Protein AF-A0A968JRZ8-F1 (afdb_monomer)

Structure (mmCIF, N/CA/C/O backbone):
data_AF-A0A968JRZ8-F1
#
_entry.id   AF-A0A968JRZ8-F1
#
loop_
_atom_site.group_PDB
_atom_site.id
_atom_site.type_symbol
_atom_site.label_atom_id
_atom_site.label_alt_id
_atom_site.label_comp_id
_atom_site.label_asym_id
_atom_site.label_entity_id
_atom_site.label_seq_id
_atom_site.pdbx_PDB_in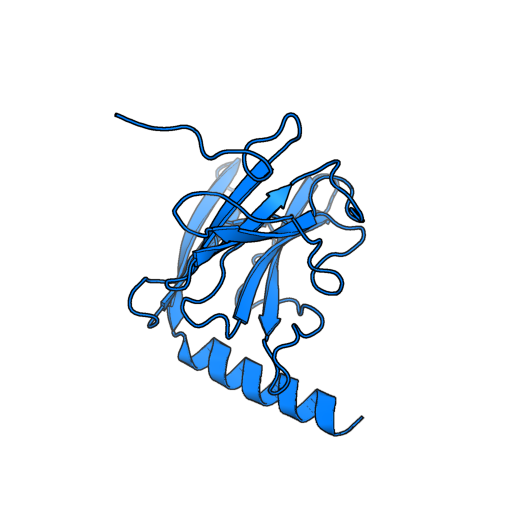s_code
_atom_site.Cartn_x
_atom_site.Cartn_y
_atom_site.Cartn_z
_atom_site.occupancy
_atom_site.B_iso_or_equiv
_atom_site.auth_seq_id
_atom_site.auth_comp_id
_atom_site.auth_asym_id
_atom_site.auth_atom_id
_atom_site.pdbx_PDB_model_num
ATOM 1 N N . MET A 1 1 ? -21.428 20.082 -1.446 1.00 74.69 1 MET A N 1
ATOM 2 C CA . MET A 1 1 ? -20.184 20.785 -1.058 1.00 74.69 1 MET A CA 1
ATOM 3 C C . MET A 1 1 ? -19.179 19.754 -0.571 1.00 74.69 1 MET A C 1
ATOM 5 O O . MET A 1 1 ? -19.607 18.676 -0.181 1.00 74.69 1 MET A O 1
ATOM 9 N N . ALA A 1 2 ? -17.880 20.048 -0.649 1.00 86.75 2 ALA A N 1
ATOM 10 C CA . ALA A 1 2 ? -16.838 19.200 -0.070 1.00 86.75 2 ALA A CA 1
ATOM 11 C C . ALA A 1 2 ? -16.563 19.632 1.378 1.00 86.75 2 ALA A C 1
ATOM 13 O O . ALA A 1 2 ? -16.506 20.830 1.651 1.00 86.75 2 ALA A O 1
ATOM 14 N N . GLU A 1 3 ? -16.379 18.670 2.279 1.00 88.19 3 GLU A N 1
ATOM 15 C CA . GLU A 1 3 ? -16.078 18.909 3.694 1.00 88.19 3 GLU A CA 1
ATOM 16 C C . GLU A 1 3 ? -14.689 18.364 4.042 1.00 88.19 3 GLU A C 1
ATOM 18 O O . GLU A 1 3 ? -14.276 17.310 3.551 1.00 88.19 3 GLU A O 1
ATOM 23 N N . LYS A 1 4 ? -13.954 19.094 4.889 1.00 89.31 4 LYS A N 1
ATOM 24 C CA . LYS A 1 4 ? -12.657 18.651 5.410 1.00 89.31 4 LYS A CA 1
ATOM 25 C C . LYS A 1 4 ? -12.891 17.523 6.420 1.00 89.31 4 LYS A C 1
ATOM 27 O O . LYS A 1 4 ? -13.667 17.693 7.356 1.00 89.31 4 LYS A O 1
ATOM 32 N N . ILE A 1 5 ? -12.182 16.403 6.275 1.00 88.62 5 ILE A N 1
ATOM 33 C CA . ILE A 1 5 ? -12.180 15.349 7.299 1.00 88.62 5 ILE A CA 1
ATOM 34 C C . ILE A 1 5 ? -11.487 15.899 8.551 1.00 88.62 5 ILE A C 1
ATOM 36 O O . ILE A 1 5 ? -10.441 16.537 8.460 1.00 88.62 5 ILE A O 1
ATOM 40 N N . ALA A 1 6 ? -12.071 15.680 9.726 1.00 92.00 6 ALA A N 1
ATOM 41 C CA . ALA A 1 6 ? -11.509 16.187 10.972 1.00 92.00 6 ALA A CA 1
ATOM 42 C C . ALA A 1 6 ? -10.132 15.572 11.305 1.00 92.00 6 ALA A C 1
ATOM 44 O O . ALA A 1 6 ? -9.698 14.561 10.740 1.00 92.00 6 ALA A O 1
ATOM 45 N N . GLU A 1 7 ? -9.438 16.184 12.262 1.00 90.81 7 GLU A N 1
ATOM 46 C CA . GLU A 1 7 ? -8.303 15.541 12.921 1.00 90.81 7 GLU A CA 1
ATOM 47 C C . GLU A 1 7 ? -8.735 14.232 13.600 1.00 90.81 7 GLU A C 1
ATOM 49 O O . GLU A 1 7 ? -9.859 14.171 14.097 1.00 90.81 7 GLU A O 1
ATOM 54 N N . PRO A 1 8 ? -7.859 13.210 13.661 1.00 89.88 8 PRO A N 1
ATOM 55 C CA . PRO A 1 8 ? -6.439 13.272 13.302 1.00 89.88 8 PRO A CA 1
ATOM 56 C C . PRO A 1 8 ? -6.112 12.958 11.835 1.00 89.88 8 PRO A C 1
ATOM 58 O O . PRO A 1 8 ? -4.930 12.841 11.539 1.00 89.88 8 PRO A O 1
ATOM 61 N N . ILE A 1 9 ? -7.071 12.799 10.912 1.00 88.31 9 ILE A N 1
ATOM 62 C CA . ILE A 1 9 ? -6.740 12.481 9.505 1.00 88.31 9 ILE A CA 1
ATOM 63 C C . ILE A 1 9 ? -6.153 13.705 8.794 1.00 88.31 9 ILE A C 1
ATOM 65 O O . ILE A 1 9 ? -5.044 13.618 8.282 1.00 88.31 9 ILE A O 1
ATOM 69 N N . SER A 1 10 ? -6.842 14.851 8.792 1.00 89.88 10 SER A N 1
ATOM 70 C CA . SER A 1 10 ? -6.325 16.085 8.175 1.00 89.88 10 SER A CA 1
ATOM 71 C C . SER A 1 10 ? -5.663 16.994 9.212 1.00 89.88 10 SER A C 1
ATOM 73 O O . SER A 1 10 ? -6.269 17.972 9.667 1.00 89.88 10 SER A O 1
ATOM 75 N N . SER A 1 11 ? -4.434 16.641 9.588 1.00 87.50 11 SER A N 1
ATOM 76 C CA . SER A 1 11 ? -3.655 17.342 10.613 1.00 87.50 11 SER A CA 1
ATOM 77 C C . SER A 1 11 ? -2.782 18.459 10.015 1.00 87.50 11 SER A C 1
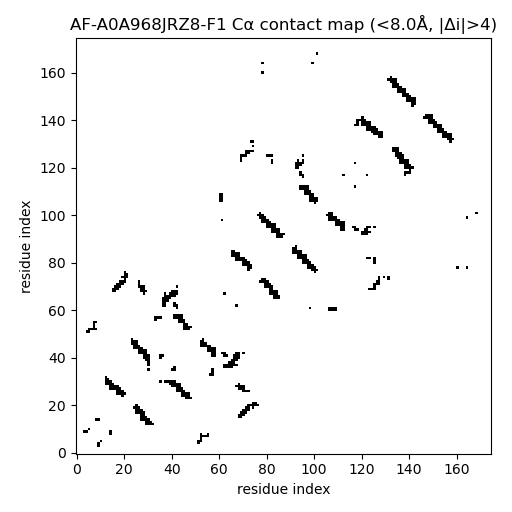ATOM 79 O O . SER A 1 11 ? -2.966 18.857 8.866 1.00 87.50 11 SER A O 1
ATOM 81 N N . ASN A 1 12 ? -1.845 19.002 10.798 1.00 87.12 12 ASN A N 1
ATOM 82 C CA . ASN A 1 12 ? -0.803 19.917 10.314 1.00 87.12 12 ASN A CA 1
ATOM 83 C C . ASN A 1 12 ? 0.453 19.189 9.791 1.00 87.12 12 ASN A C 1
ATOM 85 O O . ASN A 1 12 ? 1.481 19.825 9.548 1.00 87.12 12 ASN A O 1
ATOM 89 N N . LYS A 1 13 ? 0.397 17.861 9.686 1.00 88.50 13 LYS A N 1
ATOM 90 C CA . LYS A 1 13 ? 1.475 17.006 9.195 1.00 88.50 13 LYS A CA 1
ATOM 91 C C . LYS A 1 13 ? 1.298 16.702 7.710 1.00 88.50 13 LYS A C 1
ATOM 93 O O . LYS A 1 13 ? 0.347 17.137 7.074 1.00 88.50 13 LYS A O 1
ATOM 98 N N . TYR A 1 14 ? 2.260 15.976 7.148 1.00 86.56 14 TYR A N 1
ATOM 99 C CA . TYR A 1 14 ? 2.126 15.443 5.800 1.00 86.56 14 TYR A CA 1
ATOM 100 C C . TYR A 1 14 ? 1.271 14.177 5.842 1.00 86.56 14 TYR A C 1
ATOM 102 O O . TYR A 1 14 ? 1.599 13.234 6.565 1.00 86.56 14 TYR A O 1
ATOM 110 N N . 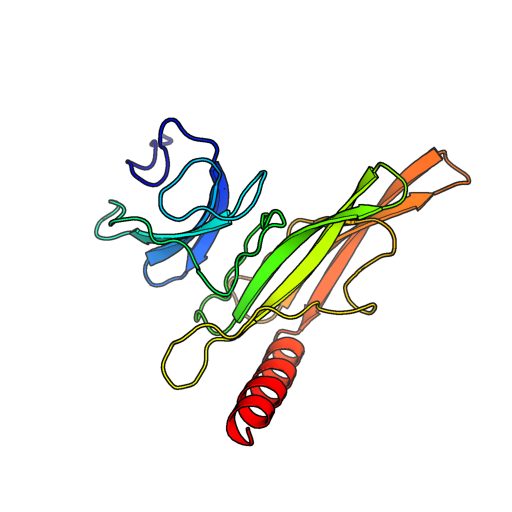GLU A 1 15 ? 0.210 14.143 5.043 1.00 84.94 15 GLU A N 1
ATOM 111 C CA . GLU A 1 15 ? -0.562 12.938 4.763 1.00 84.94 15 GLU A CA 1
ATOM 112 C C . GLU A 1 15 ? -0.677 12.719 3.261 1.00 84.94 15 GLU A C 1
ATOM 114 O O . GLU A 1 15 ? -0.940 13.641 2.486 1.00 84.94 15 GLU A O 1
ATOM 119 N N . CYS A 1 16 ? -0.522 11.472 2.836 1.00 87.00 16 CYS A N 1
ATOM 120 C CA . CYS A 1 16 ? -0.711 11.089 1.453 1.00 87.00 16 CYS A CA 1
ATOM 121 C C . CYS A 1 16 ? -1.330 9.703 1.370 1.00 87.00 16 CYS A C 1
ATOM 123 O O . CYS A 1 16 ? -1.100 8.849 2.216 1.00 87.00 16 CYS A O 1
ATOM 125 N N . SER A 1 17 ? -2.083 9.460 0.298 1.00 90.19 17 SER A N 1
ATOM 126 C CA . SER A 1 17 ? -2.803 8.210 0.039 1.00 90.19 17 SER A CA 1
ATOM 127 C C . SER A 1 17 ? -3.762 7.780 1.155 1.00 90.19 17 SER A C 1
ATOM 129 O O . SER A 1 17 ? -3.419 7.663 2.321 1.00 90.19 17 SER A O 1
ATOM 131 N N . ILE A 1 18 ? -5.002 7.498 0.786 1.00 93.12 18 ILE A N 1
ATOM 132 C CA . ILE A 1 18 ? -6.013 7.045 1.735 1.00 93.12 18 ILE A CA 1
ATOM 133 C C . ILE A 1 18 ? -6.754 5.851 1.149 1.00 93.12 18 ILE A C 1
ATOM 135 O O . ILE A 1 18 ? -6.975 5.762 -0.068 1.00 93.12 18 ILE A O 1
ATOM 139 N N . SER A 1 19 ? -7.106 4.918 2.022 1.00 95.25 19 SER A N 1
ATOM 140 C CA . SER A 1 19 ? -7.879 3.731 1.703 1.00 95.25 19 SER A CA 1
ATOM 141 C C . SER A 1 19 ? -8.920 3.494 2.781 1.00 95.25 19 SER A C 1
ATOM 143 O O . SER A 1 19 ? -8.614 3.503 3.970 1.00 95.25 19 SER A O 1
ATOM 145 N N . PHE A 1 20 ? -10.144 3.233 2.342 1.00 92.00 20 PHE A N 1
ATOM 146 C CA . PHE A 1 20 ? -11.290 3.002 3.209 1.00 92.00 20 PHE A CA 1
ATOM 147 C C . PHE A 1 20 ? -11.776 1.569 3.061 1.00 92.00 20 PHE A C 1
ATOM 149 O O . PHE A 1 20 ? -11.688 0.977 1.985 1.00 92.00 20 PHE A O 1
ATOM 156 N N . THR A 1 21 ? -12.344 1.044 4.134 1.00 91.50 21 THR A N 1
ATOM 157 C CA . THR A 1 21 ? -13.109 -0.205 4.112 1.00 91.50 21 THR A CA 1
ATOM 158 C C . THR A 1 21 ? -14.594 0.101 4.258 1.00 91.50 21 THR A C 1
ATOM 160 O O . THR A 1 21 ? -14.981 1.195 4.674 1.00 91.50 21 THR A O 1
ATOM 163 N N . LYS A 1 22 ? -15.443 -0.893 3.984 1.00 83.44 22 LYS A N 1
ATOM 164 C CA . LYS A 1 22 ? -16.898 -0.767 4.177 1.00 83.44 22 LYS A CA 1
ATOM 165 C C . LYS A 1 22 ? -17.295 -0.559 5.644 1.00 83.44 22 LYS A C 1
ATOM 167 O O . LYS A 1 22 ? -18.361 -0.018 5.905 1.00 83.44 22 LYS A O 1
ATOM 172 N N . ASN A 1 23 ? -16.429 -0.942 6.583 1.00 87.81 23 ASN A N 1
ATOM 173 C CA . ASN A 1 23 ? -16.700 -0.910 8.021 1.00 87.81 23 ASN A CA 1
ATOM 174 C C . ASN A 1 23 ? -16.124 0.336 8.715 1.00 87.81 23 ASN A C 1
ATOM 176 O O . ASN A 1 23 ? -15.999 0.361 9.937 1.00 87.81 23 ASN A O 1
ATOM 180 N N . GLY A 1 24 ? -15.731 1.357 7.947 1.00 91.25 24 GLY A N 1
ATOM 181 C CA . GLY A 1 24 ? -15.238 2.623 8.489 1.00 91.25 24 GLY A CA 1
ATOM 182 C C . GLY A 1 24 ? -13.760 2.624 8.882 1.00 91.25 24 GLY A C 1
ATOM 183 O O . GLY A 1 24 ? -13.259 3.667 9.289 1.00 91.25 24 GLY A O 1
ATOM 184 N N . SER A 1 25 ? -13.028 1.514 8.730 1.00 95.12 25 SER A N 1
ATOM 185 C CA . SER A 1 25 ? -11.564 1.535 8.857 1.00 95.12 25 SER A CA 1
ATOM 186 C C . SER A 1 25 ? -10.935 2.401 7.769 1.00 95.12 25 SER A C 1
ATOM 188 O O . SER A 1 25 ? -11.307 2.295 6.594 1.00 95.12 25 SER A O 1
ATOM 190 N N . VAL A 1 26 ? -9.945 3.196 8.163 1.00 95.62 26 VAL A N 1
ATOM 191 C CA . VAL A 1 26 ? -9.167 4.083 7.303 1.00 95.62 26 VAL A CA 1
ATOM 192 C C . VAL A 1 26 ? -7.692 3.773 7.476 1.00 95.62 26 VAL A C 1
ATOM 194 O O . VAL A 1 26 ? -7.175 3.805 8.590 1.00 95.62 26 VAL A O 1
ATOM 197 N N . TYR A 1 27 ? -7.019 3.532 6.359 1.00 96.44 27 TYR A N 1
ATOM 198 C CA . TYR A 1 27 ? -5.572 3.384 6.282 1.00 96.44 27 TYR A CA 1
ATOM 199 C C . TYR A 1 27 ? -5.027 4.513 5.423 1.00 96.44 27 TYR A C 1
ATOM 201 O O . TYR A 1 27 ? -5.567 4.788 4.348 1.00 96.44 27 TYR A O 1
ATOM 209 N N . PHE A 1 28 ? -3.977 5.176 5.882 1.00 95.81 28 PHE A N 1
ATOM 210 C CA . PHE A 1 28 ? -3.369 6.285 5.154 1.00 95.81 28 PHE A CA 1
ATOM 211 C C . PHE A 1 28 ? -1.872 6.350 5.433 1.00 95.81 28 PHE A C 1
ATOM 213 O O . PHE A 1 28 ? -1.424 5.818 6.443 1.00 95.81 28 PHE A O 1
ATOM 220 N N . ALA A 1 29 ? -1.104 6.982 4.549 1.00 95.50 29 ALA A N 1
ATOM 221 C CA . ALA A 1 29 ? 0.311 7.231 4.800 1.00 95.50 29 ALA A CA 1
ATOM 222 C C . ALA A 1 29 ? 0.527 8.658 5.321 1.00 95.50 29 ALA A C 1
ATOM 224 O O . ALA A 1 29 ? -0.212 9.581 4.966 1.00 95.50 29 ALA A O 1
ATOM 225 N N . GLY A 1 30 ? 1.527 8.859 6.174 1.00 93.94 30 GLY A N 1
ATOM 226 C CA . GLY A 1 30 ? 1.871 10.187 6.673 1.00 93.94 30 GLY A CA 1
ATOM 227 C C . GLY A 1 30 ? 3.225 10.256 7.368 1.00 93.94 30 GLY A C 1
ATOM 228 O O . GLY A 1 30 ? 3.819 9.231 7.683 1.00 93.94 30 GLY A O 1
ATOM 229 N N . ASN A 1 31 ? 3.705 11.475 7.615 1.00 92.62 31 ASN A N 1
ATOM 230 C CA . ASN A 1 31 ? 4.986 11.754 8.280 1.00 92.62 31 ASN A CA 1
ATOM 231 C C . ASN A 1 31 ? 4.769 12.479 9.616 1.00 92.62 31 ASN A C 1
ATOM 233 O O . ASN A 1 31 ? 3.790 13.207 9.779 1.00 92.62 31 ASN A O 1
ATOM 237 N N . GLY A 1 32 ? 5.708 12.349 10.555 1.00 86.31 32 GLY A N 1
ATOM 238 C CA . GLY A 1 32 ? 5.793 13.228 11.723 1.00 86.31 32 GLY A CA 1
ATOM 239 C C . GLY A 1 32 ? 4.665 13.008 12.727 1.00 86.31 32 GLY A C 1
ATOM 240 O O . GLY A 1 32 ? 4.262 13.941 13.430 1.00 86.31 32 GLY A O 1
ATOM 241 N N . ARG A 1 33 ? 4.140 11.782 12.748 1.00 89.00 33 ARG A N 1
ATOM 242 C CA . ARG A 1 33 ? 3.077 11.291 13.625 1.00 89.00 33 ARG A CA 1
ATOM 243 C C . ARG A 1 33 ? 3.665 10.371 14.704 1.00 89.00 33 ARG A C 1
ATOM 245 O O . ARG A 1 33 ? 4.795 9.906 14.546 1.00 89.00 33 ARG A O 1
ATOM 252 N N . PRO A 1 34 ? 2.930 10.113 15.802 1.00 88.62 34 PRO A N 1
ATOM 253 C CA . PRO A 1 34 ? 3.413 9.260 16.884 1.00 88.62 34 PRO A CA 1
ATOM 254 C C . PRO A 1 34 ? 3.902 7.904 16.374 1.00 88.62 34 PRO A C 1
ATOM 256 O O . PRO A 1 34 ? 3.310 7.345 15.448 1.00 88.62 34 PRO A O 1
ATOM 259 N N . GLU A 1 35 ? 4.973 7.398 16.986 1.00 89.19 35 GLU A N 1
ATOM 260 C CA . GLU A 1 35 ? 5.545 6.074 16.693 1.00 89.19 35 GLU A CA 1
ATOM 261 C C . GLU A 1 35 ? 5.989 5.886 15.229 1.00 89.19 35 GLU A C 1
ATOM 263 O O . GLU A 1 35 ? 6.122 4.756 14.775 1.00 89.19 35 GLU A O 1
ATOM 268 N N . GLY A 1 36 ? 6.202 6.982 14.487 1.00 88.94 36 GLY A N 1
ATOM 269 C CA . GLY A 1 36 ? 6.751 6.940 13.132 1.00 88.94 36 GLY A CA 1
ATOM 270 C C . GLY A 1 36 ? 8.187 6.406 13.102 1.00 88.94 36 GLY A C 1
ATOM 271 O O . GLY A 1 36 ? 8.991 6.760 13.966 1.00 88.94 36 GLY A O 1
ATOM 272 N N . ILE A 1 37 ? 8.491 5.571 12.110 1.00 89.06 37 ILE A N 1
ATOM 273 C CA . ILE A 1 37 ? 9.764 4.861 11.943 1.00 89.06 37 ILE A CA 1
ATOM 274 C C . ILE A 1 37 ? 10.458 5.284 10.642 1.00 89.06 37 ILE A C 1
ATOM 276 O O . ILE A 1 37 ? 11.672 5.483 10.639 1.00 89.06 37 ILE A O 1
ATOM 280 N N . GLY A 1 38 ? 9.702 5.414 9.551 1.00 80.94 38 GLY A N 1
ATOM 281 C CA . GLY A 1 38 ? 10.208 5.707 8.219 1.00 80.94 38 GLY A CA 1
ATOM 282 C C . GLY A 1 38 ? 10.528 7.182 7.983 1.00 80.94 38 GLY A C 1
ATOM 283 O O . GLY A 1 38 ? 9.903 8.087 8.540 1.00 80.94 38 GLY A O 1
ATOM 284 N N . ASP A 1 39 ? 11.486 7.427 7.085 1.00 78.38 39 ASP A N 1
ATOM 285 C CA . ASP A 1 39 ? 12.003 8.775 6.809 1.00 78.38 39 ASP A CA 1
ATOM 286 C C . ASP A 1 39 ? 10.946 9.735 6.236 1.00 78.38 39 ASP A C 1
ATOM 288 O O . ASP A 1 39 ? 10.820 10.881 6.677 1.00 78.38 39 ASP A O 1
ATOM 292 N N . GLN A 1 40 ? 10.185 9.293 5.223 1.00 84.88 40 GLN A N 1
ATOM 293 C CA . GLN A 1 40 ? 9.213 10.145 4.528 1.00 84.88 40 GLN A CA 1
ATOM 294 C C . GLN A 1 40 ? 7.768 9.833 4.880 1.00 84.88 40 GLN A C 1
ATOM 296 O O . GLN A 1 40 ? 6.972 10.768 4.896 1.00 84.88 40 GLN A O 1
ATOM 301 N N . CYS A 1 41 ? 7.404 8.579 5.126 1.00 92.12 41 CYS A N 1
ATOM 302 C CA . CYS A 1 41 ? 6.044 8.185 5.479 1.00 92.12 41 CYS A CA 1
ATOM 303 C C . CYS A 1 41 ? 6.027 6.820 6.153 1.00 92.12 41 CYS A C 1
ATOM 305 O O . CYS A 1 41 ? 6.748 5.923 5.723 1.00 92.12 41 CYS A O 1
ATOM 307 N N . ASP A 1 42 ? 5.077 6.676 7.067 1.00 96.00 42 ASP A N 1
ATOM 308 C CA . ASP A 1 42 ? 4.592 5.411 7.600 1.00 96.00 42 ASP A CA 1
ATOM 309 C C . ASP A 1 42 ? 3.109 5.245 7.272 1.00 96.00 42 ASP A C 1
ATOM 311 O O . ASP A 1 42 ? 2.379 6.227 7.090 1.00 96.00 42 ASP A O 1
ATOM 315 N N . ILE A 1 43 ? 2.631 4.003 7.276 1.00 97.12 43 ILE A N 1
ATOM 316 C CA . ILE A 1 43 ? 1.207 3.686 7.211 1.00 97.12 43 ILE A CA 1
ATOM 317 C C . ILE A 1 43 ? 0.603 3.747 8.611 1.00 97.12 43 ILE A C 1
ATOM 319 O O . ILE A 1 43 ? 1.088 3.144 9.573 1.00 97.12 43 ILE A O 1
ATOM 323 N N . TYR A 1 44 ? -0.521 4.441 8.685 1.00 96.88 44 TYR A N 1
ATOM 324 C CA . TYR A 1 44 ? -1.325 4.658 9.869 1.00 96.88 44 TYR A CA 1
ATOM 325 C C . TYR A 1 44 ? -2.746 4.140 9.671 1.00 96.88 44 TYR A C 1
ATOM 327 O O . TYR A 1 44 ? -3.248 4.031 8.550 1.00 96.88 44 TYR A O 1
ATOM 335 N N . PHE A 1 45 ? -3.408 3.871 10.791 1.00 96.19 45 PHE A N 1
ATOM 336 C CA . PHE A 1 45 ? -4.786 3.412 10.858 1.00 96.19 45 PHE A CA 1
ATOM 337 C C . PHE A 1 45 ? -5.620 4.262 11.814 1.00 96.19 45 PHE A C 1
ATOM 339 O O . PHE A 1 45 ? -5.152 4.667 12.878 1.00 96.19 45 PHE A O 1
ATOM 346 N N . THR A 1 46 ? -6.880 4.480 11.454 1.00 95.56 46 THR A N 1
ATOM 347 C CA . THR A 1 46 ? -7.939 4.978 12.341 1.00 95.56 46 THR A CA 1
ATOM 348 C C . THR A 1 46 ? -9.289 4.403 11.897 1.00 95.56 46 THR A C 1
ATOM 350 O O . THR A 1 46 ? -9.390 3.765 10.846 1.00 95.56 46 THR A O 1
ATOM 353 N N . LYS A 1 47 ? -10.344 4.613 12.682 1.00 95.50 47 LYS A N 1
ATOM 354 C CA . LYS A 1 47 ? -11.726 4.319 12.296 1.00 95.50 47 LYS A CA 1
ATOM 355 C C . LYS A 1 47 ? -12.530 5.603 12.216 1.00 95.50 47 LYS A C 1
ATOM 357 O O . LYS A 1 47 ? -12.349 6.497 13.031 1.00 95.50 47 LYS A O 1
ATOM 362 N N . LEU A 1 48 ? -13.431 5.677 11.245 1.00 92.88 48 LEU A N 1
ATOM 363 C CA . LEU A 1 48 ? -14.458 6.706 11.176 1.00 92.88 48 LEU A CA 1
ATOM 364 C C . LEU A 1 48 ? -15.725 6.209 11.871 1.00 92.88 48 LEU A C 1
ATOM 366 O O . LEU A 1 48 ? -16.418 5.332 11.357 1.00 92.88 48 LEU A O 1
ATOM 370 N N . THR A 1 49 ? -16.056 6.829 12.997 1.00 89.94 49 THR A N 1
ATOM 371 C CA . THR A 1 49 ? -17.278 6.572 13.759 1.00 89.94 49 THR A CA 1
ATOM 372 C C . THR A 1 49 ? -18.178 7.802 13.660 1.00 89.94 49 THR A C 1
ATOM 374 O O . THR A 1 49 ? -17.818 8.893 14.098 1.00 89.94 49 THR A O 1
ATOM 377 N N . GLY A 1 50 ? -19.342 7.668 13.013 1.00 86.69 50 GLY A N 1
ATOM 378 C CA . GLY A 1 50 ? -20.263 8.798 12.809 1.00 86.69 50 GLY A CA 1
ATOM 379 C C . GLY A 1 50 ? -19.650 9.967 12.020 1.00 86.69 50 GLY A C 1
ATOM 380 O O . GLY A 1 50 ? -19.940 11.124 12.309 1.00 86.69 50 GLY A O 1
ATOM 381 N N . GLY A 1 51 ? -18.752 9.674 11.072 1.00 84.62 51 GLY A N 1
ATOM 382 C CA . GLY A 1 51 ? -18.051 10.680 10.262 1.00 84.62 51 GLY A CA 1
ATOM 383 C C . GLY A 1 51 ? -16.852 11.345 10.948 1.00 84.62 51 GLY A C 1
ATOM 384 O O . GLY A 1 51 ? -16.177 12.158 10.321 1.00 84.62 51 GLY A O 1
ATOM 385 N N . LYS A 1 52 ? -16.548 10.990 12.203 1.00 90.00 52 LYS A N 1
ATOM 386 C CA . LYS A 1 52 ? -15.390 11.503 12.943 1.00 90.00 52 LYS A CA 1
ATOM 387 C C . LYS A 1 52 ? -14.323 10.420 13.090 1.00 90.00 52 LYS A C 1
ATOM 389 O O . LYS A 1 52 ? -14.678 9.281 13.390 1.00 90.00 52 LYS A O 1
ATOM 394 N N . PRO A 1 53 ? -13.042 10.738 12.865 1.00 93.56 53 PRO A N 1
ATOM 395 C CA . PRO A 1 53 ? -11.973 9.777 13.071 1.00 93.56 53 PRO A CA 1
ATOM 396 C C . PRO A 1 53 ? -11.644 9.604 14.554 1.00 93.56 53 PRO A C 1
ATOM 398 O O . PRO A 1 53 ? -11.587 10.572 15.312 1.00 93.56 53 PRO A O 1
ATOM 401 N N . ASP A 1 54 ? -11.389 8.360 14.935 1.00 95.19 54 ASP A N 1
ATOM 402 C CA . ASP A 1 54 ? -10.832 7.983 16.229 1.00 95.19 54 ASP A CA 1
ATOM 403 C C . ASP A 1 54 ? -9.318 8.290 16.278 1.00 95.19 54 ASP A C 1
ATOM 405 O O . ASP A 1 54 ? -8.728 8.843 15.338 1.00 95.19 54 ASP A O 1
ATOM 409 N N . SER A 1 55 ? -8.649 7.896 17.365 1.00 94.00 55 SER A N 1
ATOM 410 C CA . SER A 1 55 ? -7.194 8.025 17.482 1.00 94.00 55 SER A CA 1
ATOM 411 C C . SER A 1 55 ? -6.446 7.264 16.380 1.00 94.00 55 SER A C 1
ATOM 413 O O . SER A 1 55 ? -6.873 6.212 15.899 1.00 94.00 55 SER A O 1
ATOM 415 N N . VAL A 1 56 ? -5.305 7.821 15.973 1.00 94.06 56 VAL A N 1
ATOM 416 C CA . VAL A 1 56 ? -4.433 7.235 14.950 1.00 94.06 56 VAL A CA 1
ATOM 417 C C . VAL A 1 56 ? -3.429 6.283 15.584 1.00 94.06 56 VAL A C 1
ATOM 419 O O . VAL A 1 56 ? -2.858 6.587 16.629 1.00 94.06 56 VAL A O 1
ATOM 422 N N . LYS A 1 57 ? -3.197 5.149 14.921 1.00 95.38 57 LYS A N 1
ATOM 423 C CA . LYS A 1 57 ? -2.223 4.127 15.312 1.00 95.38 57 LYS A CA 1
ATOM 424 C C . LYS A 1 57 ? -1.227 3.888 14.185 1.00 95.38 57 LYS A C 1
ATOM 426 O O . LYS A 1 57 ? -1.642 3.789 13.030 1.00 95.38 57 LYS A O 1
ATOM 431 N N . ASN A 1 58 ? 0.060 3.794 14.513 1.00 95.69 58 ASN A N 1
ATOM 432 C CA . ASN A 1 58 ? 1.072 3.314 13.575 1.00 95.69 58 ASN A CA 1
ATOM 433 C C . ASN A 1 58 ? 0.830 1.818 13.291 1.00 95.69 58 ASN A C 1
ATOM 435 O O . ASN A 1 58 ? 0.404 1.075 14.177 1.00 95.69 58 ASN A O 1
ATOM 439 N N . MET A 1 59 ? 1.068 1.370 12.057 1.00 96.06 59 MET A N 1
ATOM 440 C CA . MET A 1 59 ? 0.831 -0.023 11.656 1.00 96.06 59 MET A CA 1
ATOM 441 C C . MET A 1 59 ? 1.955 -1.002 12.037 1.00 96.06 59 MET A C 1
ATOM 443 O O . MET A 1 59 ? 1.891 -2.180 11.674 1.00 96.06 59 MET A O 1
ATOM 447 N N . GLY A 1 60 ? 2.965 -0.559 12.789 1.00 93.06 60 GLY A N 1
ATOM 448 C CA . GLY A 1 60 ? 3.987 -1.412 13.390 1.00 93.06 60 GLY A CA 1
ATOM 449 C C . GLY A 1 60 ? 4.738 -2.232 12.344 1.00 93.06 60 GLY A C 1
ATOM 450 O O . GLY A 1 60 ? 5.408 -1.671 11.493 1.00 93.06 60 GLY A O 1
ATOM 451 N N . LYS A 1 61 ? 4.586 -3.565 12.372 1.00 89.94 61 LYS A N 1
ATOM 452 C CA . LYS A 1 61 ? 5.306 -4.531 11.506 1.00 89.94 61 LYS A CA 1
ATOM 453 C C . LYS A 1 61 ? 5.101 -4.345 9.993 1.00 89.94 61 LYS A C 1
ATOM 455 O O . LYS A 1 61 ? 5.783 -4.993 9.198 1.00 89.94 61 LYS A O 1
ATOM 460 N N . ILE A 1 62 ? 4.128 -3.532 9.592 1.00 95.00 62 ILE A N 1
ATOM 461 C CA . ILE A 1 62 ? 3.951 -3.121 8.196 1.00 95.00 62 ILE A CA 1
ATOM 462 C C . ILE A 1 62 ? 5.005 -2.083 7.793 1.00 95.00 62 ILE A C 1
ATOM 464 O O . ILE A 1 62 ? 5.527 -2.151 6.675 1.00 95.00 62 ILE A O 1
ATOM 468 N N . ASN A 1 63 ? 5.321 -1.169 8.709 1.00 96.25 63 ASN A N 1
ATOM 469 C CA . ASN A 1 63 ? 6.262 -0.083 8.498 1.00 96.25 63 ASN A CA 1
ATOM 470 C C . ASN A 1 63 ? 7.697 -0.535 8.770 1.00 96.25 63 ASN A C 1
ATOM 472 O O . ASN A 1 63 ? 7.946 -1.493 9.511 1.00 96.25 63 ASN A O 1
ATOM 476 N N . THR A 1 64 ? 8.650 0.150 8.150 1.00 94.88 64 THR A N 1
ATOM 477 C CA . THR A 1 64 ? 10.085 -0.061 8.365 1.00 94.88 64 THR A CA 1
ATOM 478 C C . THR A 1 64 ? 10.800 1.281 8.499 1.00 94.88 64 THR A C 1
ATOM 480 O O . THR A 1 64 ? 10.163 2.318 8.602 1.00 94.88 64 THR A O 1
ATOM 483 N N . SER A 1 65 ? 12.135 1.283 8.528 1.00 92.19 65 SER A N 1
ATOM 484 C CA . SER A 1 65 ? 12.903 2.528 8.397 1.00 92.19 65 SER A CA 1
ATOM 485 C C . SER A 1 65 ? 12.842 3.115 6.983 1.00 92.19 65 SER A C 1
ATOM 487 O O . SER A 1 65 ? 13.184 4.276 6.777 1.00 92.19 65 SER A O 1
ATOM 489 N N . GLN A 1 66 ? 12.415 2.327 5.991 1.00 92.69 66 GLN A N 1
ATOM 490 C CA . GLN A 1 66 ? 12.111 2.842 4.660 1.00 92.69 66 GLN A CA 1
ATOM 491 C C . GLN A 1 66 ? 10.760 3.562 4.677 1.00 92.69 66 GLN A C 1
ATOM 493 O O . GLN A 1 66 ? 10.042 3.538 5.663 1.00 92.69 66 GLN A O 1
ATOM 498 N N . SER A 1 67 ? 10.404 4.230 3.581 1.00 92.62 67 SER A N 1
ATOM 499 C CA . SER A 1 67 ? 9.119 4.932 3.515 1.00 92.62 67 SER A CA 1
ATOM 500 C C . SER A 1 67 ? 8.033 4.043 2.919 1.00 92.62 67 SER A C 1
ATOM 502 O O . SER A 1 67 ? 8.176 3.576 1.785 1.00 92.62 67 SER A O 1
ATOM 504 N N . GLU A 1 68 ? 6.937 3.849 3.647 1.00 95.62 68 GLU A N 1
ATOM 505 C CA . GLU A 1 68 ? 5.737 3.161 3.176 1.00 95.62 68 GLU A CA 1
ATOM 506 C C . GLU A 1 68 ? 4.621 4.154 2.820 1.00 95.62 68 GLU A C 1
ATOM 508 O O . GLU A 1 68 ? 4.131 4.916 3.650 1.00 95.62 68 GLU A O 1
ATOM 513 N N . CYS A 1 69 ? 4.181 4.121 1.561 1.00 93.94 69 CYS A N 1
ATOM 514 C CA . CYS A 1 69 ? 3.188 5.041 1.001 1.00 93.94 69 CYS A CA 1
ATOM 515 C C . CYS A 1 69 ? 2.140 4.309 0.157 1.00 93.94 69 CYS A C 1
ATOM 517 O O . CYS A 1 69 ? 2.165 3.088 0.005 1.00 93.94 69 CYS A O 1
ATOM 519 N N . SER A 1 70 ? 1.259 5.086 -0.483 1.00 94.25 70 SER A N 1
ATOM 520 C CA . SER A 1 70 ? 0.304 4.622 -1.495 1.00 94.25 70 SER A CA 1
ATOM 521 C C . SER A 1 70 ? -0.457 3.387 -1.032 1.00 94.25 70 SER A C 1
ATOM 523 O O . SER A 1 70 ? -0.412 2.351 -1.679 1.00 94.25 70 SER A O 1
ATOM 525 N N . VAL A 1 71 ? -1.125 3.479 0.112 1.00 96.50 71 VAL A N 1
ATOM 526 C CA . VAL A 1 71 ? -1.768 2.320 0.734 1.00 96.50 71 VAL A CA 1
ATOM 527 C C . VAL A 1 71 ? -3.117 1.980 0.088 1.00 96.50 71 VAL A C 1
ATOM 529 O O . VAL A 1 71 ? -3.899 2.858 -0.299 1.00 96.50 71 VAL A O 1
ATOM 532 N N . SER A 1 72 ? -3.404 0.683 -0.009 1.00 97.00 72 SER A N 1
ATOM 533 C CA . SER A 1 72 ? -4.717 0.135 -0.330 1.00 97.00 72 SER A CA 1
ATOM 534 C C . SER A 1 72 ? -5.000 -1.083 0.537 1.00 97.00 72 SER A C 1
ATOM 536 O O . SER A 1 72 ? -4.239 -2.044 0.537 1.00 97.00 72 SER A O 1
ATOM 538 N N . VAL A 1 73 ? -6.132 -1.079 1.231 1.00 96.31 73 VAL A N 1
ATOM 539 C CA . VAL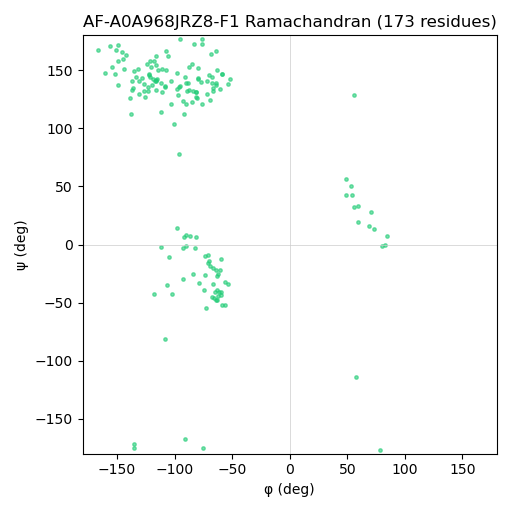 A 1 73 ? -6.620 -2.234 1.995 1.00 96.31 73 VAL A CA 1
ATOM 540 C C . VAL A 1 73 ? -7.752 -2.916 1.235 1.00 96.31 73 VAL A C 1
ATOM 542 O O . VAL A 1 73 ? -8.567 -2.250 0.592 1.00 96.31 73 VAL A O 1
ATOM 545 N N . SER A 1 74 ? -7.785 -4.245 1.263 1.00 94.19 74 SER A N 1
ATOM 546 C CA . SER A 1 74 ? -8.902 -5.013 0.704 1.00 94.19 74 SER A CA 1
ATOM 547 C C . SER A 1 74 ? -10.208 -4.701 1.456 1.00 94.19 74 SER A C 1
ATOM 549 O O . SER A 1 74 ? -10.169 -4.410 2.654 1.00 94.19 74 SER A O 1
ATOM 551 N N . PRO A 1 75 ? -11.388 -4.772 0.808 1.00 88.31 75 PRO A N 1
ATOM 552 C CA . PRO A 1 75 ? -12.653 -4.392 1.447 1.00 88.31 75 PRO A CA 1
ATOM 553 C C . PRO A 1 75 ? -12.972 -5.136 2.753 1.00 88.31 75 PRO A C 1
ATOM 555 O O . PRO A 1 75 ? -13.613 -4.555 3.628 1.00 88.31 75 PRO A O 1
ATOM 558 N N . GLY A 1 76 ? -12.538 -6.397 2.868 1.00 90.31 76 GLY A N 1
ATOM 559 C CA . GLY A 1 76 ? -12.689 -7.245 4.057 1.00 90.31 76 GLY A CA 1
ATOM 560 C C . GLY A 1 76 ? -11.516 -7.188 5.041 1.00 90.31 76 GLY A C 1
ATOM 561 O O . GLY A 1 76 ? -11.504 -7.956 5.995 1.00 90.31 76 GLY A O 1
ATOM 562 N N . GLU A 1 77 ? -10.532 -6.307 4.820 1.00 93.56 77 GLU A N 1
ATOM 563 C CA . GLU A 1 77 ? -9.301 -6.210 5.620 1.00 93.56 77 GLU A CA 1
ATOM 564 C C . GLU A 1 77 ? -8.501 -7.521 5.701 1.00 93.56 77 GLU A C 1
ATOM 566 O O . GLU A 1 77 ? -7.862 -7.795 6.709 1.00 93.56 77 GLU A O 1
ATOM 571 N N . GLU A 1 78 ? -8.519 -8.347 4.659 1.00 94.00 78 GLU A N 1
ATOM 572 C CA . GLU A 1 78 ? -7.802 -9.633 4.651 1.00 94.00 78 GLU A CA 1
ATOM 573 C C . GLU A 1 78 ? -6.329 -9.481 4.252 1.00 94.00 78 GLU A C 1
ATOM 575 O O . GLU A 1 78 ? -5.475 -10.289 4.615 1.00 94.00 78 GLU A O 1
ATOM 580 N N . PHE A 1 79 ? -6.033 -8.430 3.495 1.00 94.56 79 PHE A N 1
ATOM 581 C CA . PHE A 1 79 ? -4.696 -8.029 3.071 1.00 94.56 79 PHE A CA 1
ATOM 582 C C . PHE A 1 79 ? -4.647 -6.530 2.776 1.00 94.56 79 PHE A C 1
ATOM 584 O O . PHE A 1 79 ? -5.656 -5.911 2.405 1.00 94.56 79 PHE A O 1
ATOM 591 N N . ILE A 1 80 ? -3.456 -5.964 2.932 1.00 97.06 80 ILE A N 1
ATOM 592 C CA . ILE A 1 80 ? -3.117 -4.572 2.655 1.00 97.06 80 ILE A CA 1
ATOM 593 C C . ILE A 1 80 ? -1.907 -4.542 1.727 1.00 97.06 80 ILE A C 1
ATOM 595 O O . ILE A 1 80 ? -0.930 -5.251 1.957 1.00 97.06 80 ILE A O 1
ATOM 599 N N . VAL A 1 81 ? -1.990 -3.748 0.663 1.00 97.94 81 VAL A N 1
ATOM 600 C CA . VAL A 1 81 ? -0.923 -3.566 -0.323 1.00 97.94 81 VAL A CA 1
ATOM 601 C C . VAL A 1 81 ? -0.512 -2.106 -0.335 1.00 97.94 81 VAL A C 1
ATOM 603 O O . VAL A 1 81 ? -1.356 -1.210 -0.294 1.00 97.94 81 VAL A O 1
ATOM 606 N N . PHE A 1 82 ? 0.786 -1.864 -0.398 1.00 97.69 82 PHE A N 1
ATOM 607 C CA . PHE A 1 82 ? 1.361 -0.529 -0.348 1.00 97.69 82 PHE A CA 1
ATOM 608 C C . PHE A 1 82 ? 2.671 -0.481 -1.124 1.00 97.69 82 PHE A C 1
ATOM 610 O O . PHE A 1 82 ? 3.218 -1.514 -1.510 1.00 97.69 82 PHE A O 1
ATOM 617 N N . THR A 1 83 ? 3.167 0.725 -1.374 1.00 96.69 83 THR A N 1
ATOM 618 C CA . THR A 1 83 ? 4.489 0.926 -1.971 1.00 96.69 83 THR A CA 1
ATOM 619 C C . THR A 1 83 ? 5.519 1.159 -0.882 1.00 96.69 83 THR A C 1
ATOM 621 O O . THR A 1 83 ? 5.266 1.975 0.004 1.00 96.69 83 THR A O 1
ATOM 624 N N . ARG A 1 84 ? 6.690 0.535 -0.988 1.00 95.62 84 ARG A N 1
ATOM 625 C CA . ARG A 1 84 ? 7.861 0.870 -0.174 1.00 95.62 84 ARG A CA 1
ATOM 626 C C . ARG A 1 84 ? 8.934 1.502 -1.047 1.00 95.62 84 ARG A C 1
ATOM 628 O O . ARG A 1 84 ? 9.245 0.973 -2.115 1.00 95.62 84 ARG A O 1
ATOM 635 N N . TYR A 1 85 ? 9.476 2.628 -0.597 1.00 92.50 85 TYR A N 1
ATOM 636 C CA . TYR A 1 85 ? 10.555 3.326 -1.285 1.00 92.50 85 TYR A CA 1
ATOM 637 C C . TYR A 1 85 ? 11.905 2.679 -1.009 1.00 92.50 85 TYR A C 1
ATOM 639 O O . TYR A 1 85 ? 12.202 2.280 0.115 1.00 92.50 85 TYR A O 1
ATOM 647 N N . PHE A 1 86 ? 12.748 2.652 -2.029 1.00 89.69 86 PHE A N 1
ATOM 648 C CA . PHE A 1 86 ? 14.150 2.291 -1.909 1.00 89.69 86 PHE A CA 1
ATOM 649 C C . PHE A 1 86 ? 14.991 3.121 -2.880 1.00 89.69 86 PHE A C 1
ATOM 651 O O . PHE A 1 86 ? 14.479 3.685 -3.849 1.00 89.69 86 PHE A O 1
ATOM 658 N N . GLU A 1 87 ? 16.288 3.215 -2.605 1.00 87.75 87 GLU A N 1
ATOM 659 C CA . GLU A 1 87 ? 17.230 3.875 -3.501 1.00 87.75 87 GLU A CA 1
ATOM 660 C C . GLU A 1 87 ? 17.750 2.876 -4.537 1.00 87.75 87 GLU A C 1
ATOM 662 O O . GLU A 1 87 ? 18.140 1.753 -4.211 1.00 87.75 87 GLU A O 1
ATOM 667 N N . LYS A 1 88 ? 17.748 3.289 -5.802 1.00 82.75 88 LYS A N 1
ATOM 668 C CA . LYS A 1 88 ? 18.305 2.525 -6.909 1.00 82.75 88 LYS A CA 1
ATOM 669 C C . LYS A 1 88 ? 19.076 3.451 -7.833 1.00 82.75 88 LYS A C 1
ATOM 671 O O . LYS A 1 88 ? 18.483 4.270 -8.532 1.00 82.75 88 LYS A O 1
ATOM 676 N N . GLN A 1 89 ? 20.397 3.278 -7.877 1.00 81.50 89 GLN A N 1
ATOM 677 C CA . GLN A 1 89 ? 21.290 4.046 -8.756 1.00 81.50 89 GLN A CA 1
ATOM 678 C C . GLN A 1 89 ? 21.118 5.569 -8.574 1.00 81.50 89 GLN A C 1
ATOM 680 O O . GLN A 1 89 ? 21.034 6.316 -9.550 1.00 81.50 89 GLN A O 1
ATOM 685 N N . GLY A 1 90 ? 21.002 6.028 -7.324 1.00 79.69 90 GLY A N 1
ATOM 686 C CA . GLY A 1 90 ? 20.805 7.439 -6.988 1.00 79.69 90 GLY A CA 1
ATOM 687 C C . GLY A 1 90 ? 19.408 7.986 -7.301 1.00 79.69 90 GLY A C 1
ATOM 688 O O . GLY A 1 90 ? 19.220 9.202 -7.325 1.00 79.69 90 GLY A O 1
ATOM 689 N N . ARG A 1 91 ? 18.422 7.121 -7.573 1.00 78.25 91 ARG A N 1
ATOM 690 C CA . ARG A 1 91 ? 17.019 7.498 -7.803 1.00 78.25 91 ARG A CA 1
ATOM 691 C C . ARG A 1 91 ? 16.102 6.793 -6.811 1.00 78.25 91 ARG A C 1
ATOM 693 O O . ARG A 1 91 ? 16.336 5.645 -6.451 1.00 78.25 91 ARG A O 1
ATOM 700 N N . ASN A 1 92 ? 15.023 7.467 -6.424 1.00 83.50 92 ASN A N 1
ATOM 701 C CA . ASN A 1 92 ? 13.966 6.858 -5.622 1.00 83.50 92 ASN A CA 1
ATOM 702 C C . ASN A 1 92 ? 13.097 5.952 -6.501 1.00 83.50 92 ASN A C 1
ATOM 704 O O . ASN A 1 92 ? 12.482 6.415 -7.465 1.00 83.50 92 ASN A O 1
ATOM 708 N N . ALA A 1 93 ? 13.043 4.680 -6.129 1.00 90.31 93 ALA A N 1
ATOM 709 C CA . ALA A 1 93 ? 12.240 3.630 -6.734 1.00 90.31 93 ALA A CA 1
ATOM 710 C C . ALA A 1 93 ? 11.206 3.113 -5.726 1.00 90.31 93 ALA A C 1
ATOM 712 O O . ALA A 1 93 ? 11.333 3.344 -4.520 1.00 90.31 93 ALA A O 1
ATOM 713 N N . THR A 1 94 ? 10.172 2.427 -6.211 1.00 94.19 94 THR A N 1
ATOM 714 C CA . THR A 1 94 ? 9.136 1.842 -5.350 1.00 94.19 94 THR A CA 1
ATOM 715 C C . THR A 1 94 ? 8.761 0.434 -5.767 1.00 94.19 94 THR A C 1
ATOM 717 O O . THR A 1 94 ? 8.447 0.186 -6.928 1.00 94.19 94 THR A O 1
ATOM 720 N N . ASP A 1 95 ? 8.669 -0.446 -4.776 1.00 96.19 95 ASP A N 1
ATOM 721 C CA . ASP A 1 95 ? 8.156 -1.806 -4.926 1.00 96.19 95 ASP A CA 1
ATOM 722 C C . ASP A 1 95 ? 6.818 -1.946 -4.205 1.00 96.19 95 ASP A C 1
ATOM 724 O O . ASP A 1 95 ? 6.561 -1.281 -3.199 1.00 96.19 95 ASP A O 1
ATOM 728 N N . LEU A 1 96 ? 5.960 -2.836 -4.699 1.00 97.69 96 LEU A N 1
ATOM 729 C CA . LEU A 1 96 ? 4.753 -3.242 -3.997 1.00 97.69 96 LEU A CA 1
ATOM 730 C C . LEU A 1 96 ? 5.075 -4.300 -2.944 1.00 97.69 96 LEU A C 1
ATOM 732 O O . LEU A 1 96 ? 5.714 -5.321 -3.220 1.00 97.69 96 LEU A O 1
ATOM 736 N N . TYR A 1 97 ? 4.552 -4.055 -1.751 1.00 97.81 97 TYR A N 1
ATOM 737 C CA . TYR A 1 97 ? 4.587 -4.952 -0.609 1.00 97.81 97 TYR A CA 1
ATOM 738 C C . TYR A 1 97 ? 3.166 -5.286 -0.172 1.00 97.81 97 TYR A C 1
ATOM 740 O O . TYR A 1 97 ? 2.241 -4.495 -0.366 1.00 97.81 97 TYR A O 1
ATOM 748 N N . VAL A 1 98 ? 2.998 -6.458 0.434 1.00 97.75 98 VAL A N 1
ATOM 749 C CA . VAL A 1 98 ? 1.723 -6.920 0.982 1.00 97.75 98 VAL A CA 1
ATOM 750 C C . VAL A 1 98 ? 1.890 -7.438 2.402 1.00 97.75 98 VAL A C 1
ATOM 752 O O . VAL A 1 98 ? 2.859 -8.121 2.720 1.00 97.75 98 VAL A O 1
ATOM 755 N N . SER A 1 99 ? 0.923 -7.134 3.256 1.00 97.69 99 SER A N 1
ATOM 756 C CA . SER A 1 99 ? 0.747 -7.780 4.555 1.00 97.69 99 SER A CA 1
ATOM 757 C C . SER A 1 99 ? -0.637 -8.420 4.615 1.00 97.69 99 SER A C 1
ATOM 759 O O . SER A 1 99 ? -1.601 -7.900 4.046 1.00 97.69 99 SER A O 1
ATOM 761 N N . PHE A 1 100 ? -0.727 -9.569 5.280 1.00 97.06 100 PHE A N 1
ATOM 762 C CA . PHE A 1 100 ? -1.948 -10.352 5.408 1.00 97.06 100 PHE A CA 1
ATOM 763 C C . PHE A 1 100 ? -2.503 -10.258 6.815 1.00 97.06 100 PHE A C 1
ATOM 765 O O . PHE A 1 100 ? -1.750 -10.138 7.778 1.00 97.06 100 PHE A O 1
ATOM 772 N N . ARG A 1 101 ? -3.822 -10.369 6.940 1.00 94.25 101 ARG A N 1
ATOM 773 C CA . ARG A 1 101 ? -4.469 -10.489 8.239 1.00 94.25 101 ARG A CA 1
ATOM 774 C C . ARG A 1 101 ? -4.596 -11.958 8.625 1.00 94.25 101 ARG A C 1
ATOM 776 O O . ARG A 1 101 ? -5.198 -12.762 7.899 1.00 94.25 101 ARG A O 1
ATOM 783 N N . ASP A 1 102 ? -3.992 -12.304 9.755 1.00 92.25 102 ASP A N 1
ATOM 784 C CA . ASP A 1 102 ? -4.009 -13.649 10.315 1.00 92.25 102 ASP A CA 1
ATOM 785 C C . ASP A 1 102 ? -5.359 -13.983 10.979 1.00 92.25 102 ASP A C 1
ATOM 787 O O . ASP A 1 102 ? -6.278 -13.161 11.052 1.00 92.25 102 ASP A O 1
ATOM 791 N N . LYS A 1 103 ? -5.489 -15.222 11.468 1.00 89.56 103 LYS A N 1
ATOM 792 C CA . LYS A 1 103 ? -6.709 -15.712 12.133 1.00 89.56 103 LYS A CA 1
ATOM 793 C C . LYS A 1 103 ? -6.995 -15.019 13.471 1.00 89.56 103 LYS A C 1
ATOM 795 O O . LYS A 1 103 ? -8.135 -15.038 13.922 1.00 89.56 103 LYS A O 1
ATOM 800 N N . ASN A 1 104 ? -5.983 -14.407 14.080 1.00 91.31 104 ASN A N 1
ATOM 801 C CA . ASN A 1 104 ? -6.090 -13.656 15.329 1.00 91.31 104 ASN A CA 1
ATOM 802 C C . ASN A 1 104 ? -6.408 -12.170 15.076 1.00 91.31 104 ASN A C 1
ATOM 804 O O . ASN A 1 104 ? -6.559 -11.397 16.019 1.00 91.31 104 ASN A O 1
ATOM 808 N N . GLY A 1 105 ? -6.522 -11.764 13.807 1.00 90.62 105 GLY A N 1
ATOM 809 C CA . GLY A 1 105 ? -6.810 -10.396 13.401 1.00 90.62 105 GLY A CA 1
ATOM 810 C C . GLY A 1 105 ? -5.582 -9.488 13.322 1.00 90.62 105 GLY A C 1
ATOM 811 O O . GLY A 1 105 ? -5.769 -8.290 13.085 1.00 90.62 105 GLY A O 1
ATOM 812 N N . ASN A 1 106 ? -4.367 -10.025 13.479 1.00 93.19 106 ASN A N 1
ATOM 813 C CA . ASN A 1 106 ? -3.117 -9.274 13.379 1.00 93.19 106 ASN A CA 1
ATOM 814 C C . ASN A 1 106 ? -2.618 -9.210 11.937 1.00 93.19 106 ASN A C 1
ATOM 816 O O . ASN A 1 106 ? -2.837 -10.120 11.139 1.00 93.19 106 ASN A O 1
ATOM 820 N N . TRP A 1 107 ? -1.879 -8.150 11.627 1.00 95.75 107 TRP A N 1
ATOM 821 C CA . TRP A 1 107 ? -1.153 -8.026 10.370 1.00 95.75 107 TRP A CA 1
ATOM 822 C C . TRP A 1 107 ? 0.174 -8.785 10.438 1.00 95.75 107 TRP A C 1
ATOM 824 O O . TRP A 1 107 ? 0.945 -8.626 11.389 1.00 95.75 107 TRP A O 1
ATOM 834 N N . THR A 1 108 ? 0.458 -9.602 9.426 1.00 95.44 108 THR A N 1
ATOM 835 C CA . THR A 1 108 ? 1.756 -10.265 9.273 1.00 95.44 108 THR A CA 1
ATOM 836 C C . THR A 1 108 ? 2.843 -9.241 8.954 1.00 95.44 108 THR A C 1
ATOM 838 O O . THR A 1 108 ? 2.564 -8.137 8.479 1.00 95.44 108 THR A O 1
ATOM 841 N N . THR A 1 109 ? 4.107 -9.625 9.117 1.00 94.25 109 THR A N 1
ATOM 842 C CA . THR A 1 109 ? 5.214 -8.878 8.505 1.00 94.25 109 THR A CA 1
ATOM 843 C C . THR A 1 109 ? 4.967 -8.733 7.001 1.00 94.25 109 THR A C 1
ATOM 845 O O . THR A 1 109 ? 4.486 -9.668 6.347 1.00 94.25 109 THR A O 1
ATOM 848 N N . ALA A 1 110 ? 5.241 -7.544 6.466 1.00 96.38 110 ALA A N 1
ATOM 849 C CA . ALA A 1 110 ? 5.036 -7.267 5.053 1.00 96.38 110 ALA A CA 1
ATOM 850 C C . ALA A 1 110 ? 6.070 -7.982 4.170 1.00 96.38 110 ALA A C 1
ATOM 852 O O . ALA A 1 110 ? 7.255 -8.034 4.494 1.00 96.38 110 ALA A O 1
ATOM 853 N N . GLN A 1 111 ? 5.619 -8.487 3.026 1.00 95.44 111 GLN A N 1
ATOM 854 C CA . GLN A 1 111 ? 6.422 -9.215 2.047 1.00 95.44 111 GLN A CA 1
ATOM 855 C C . GLN A 1 111 ? 6.458 -8.468 0.720 1.00 95.44 111 GLN A C 1
ATOM 857 O O . GLN A 1 111 ? 5.445 -7.921 0.285 1.00 95.44 111 GLN A O 1
ATOM 862 N N . ASN A 1 112 ? 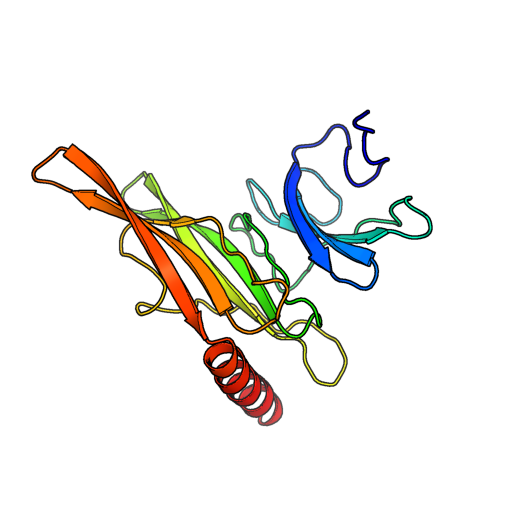7.618 -8.467 0.066 1.00 95.56 112 ASN A N 1
ATOM 863 C CA . ASN A 1 112 ? 7.758 -7.949 -1.292 1.00 95.56 112 ASN A CA 1
ATOM 864 C C . ASN A 1 112 ? 6.968 -8.857 -2.254 1.00 95.56 112 ASN A C 1
ATOM 866 O O . ASN A 1 112 ? 7.102 -10.079 -2.187 1.00 95.56 112 ASN A O 1
ATOM 870 N N . LEU A 1 113 ? 6.145 -8.282 -3.139 1.00 95.56 113 LEU A N 1
ATOM 871 C CA . LEU A 1 113 ? 5.331 -9.058 -4.092 1.00 95.56 113 LEU A CA 1
ATOM 872 C C . LEU A 1 113 ? 6.147 -9.728 -5.212 1.00 95.56 113 LEU A C 1
ATOM 874 O O . LEU A 1 113 ? 5.619 -10.548 -5.965 1.00 95.56 113 LEU A O 1
ATOM 878 N N . GLY A 1 114 ? 7.434 -9.406 -5.316 1.00 92.75 114 GLY A N 1
ATOM 879 C CA . GLY A 1 114 ? 8.372 -10.047 -6.220 1.00 92.75 114 GLY A CA 1
ATOM 880 C C . GLY A 1 114 ? 8.255 -9.580 -7.676 1.00 92.75 114 GLY A C 1
ATOM 881 O O . GLY A 1 114 ? 7.462 -8.695 -8.012 1.00 92.75 114 GLY A O 1
ATOM 882 N N . PRO A 1 115 ? 9.046 -10.191 -8.576 1.00 90.25 115 PRO A N 1
ATOM 883 C CA . PRO A 1 115 ? 9.282 -9.686 -9.933 1.00 90.25 115 PRO A CA 1
ATOM 884 C C . PRO A 1 115 ? 8.072 -9.789 -10.871 1.00 90.25 115 PRO A C 1
ATOM 886 O O . PRO A 1 115 ? 8.059 -9.164 -11.926 1.00 90.25 115 PRO A O 1
ATOM 889 N N . TYR A 1 116 ? 7.043 -10.563 -10.513 1.00 87.56 116 TYR A N 1
ATOM 890 C CA . TYR A 1 116 ? 5.799 -10.615 -11.289 1.00 87.56 116 TYR A CA 1
ATOM 891 C C . TYR A 1 116 ? 4.943 -9.358 -11.111 1.00 87.56 116 TYR A C 1
ATOM 893 O O . TYR A 1 116 ? 4.165 -9.007 -11.996 1.00 87.56 116 TYR A O 1
ATOM 901 N N . PHE A 1 117 ? 5.090 -8.676 -9.973 1.00 90.44 117 PHE A N 1
ATOM 902 C CA . PHE A 1 117 ? 4.396 -7.427 -9.682 1.00 90.44 117 PHE A CA 1
ATOM 903 C C . PHE A 1 117 ? 5.319 -6.238 -9.877 1.00 90.44 117 PHE A C 1
ATOM 905 O O . PHE A 1 117 ? 4.903 -5.232 -10.449 1.00 90.44 117 PHE A O 1
ATOM 912 N N . ASN A 1 118 ? 6.560 -6.349 -9.418 1.00 91.62 118 ASN A N 1
ATOM 913 C CA . ASN A 1 118 ? 7.494 -5.241 -9.364 1.00 91.62 118 ASN A CA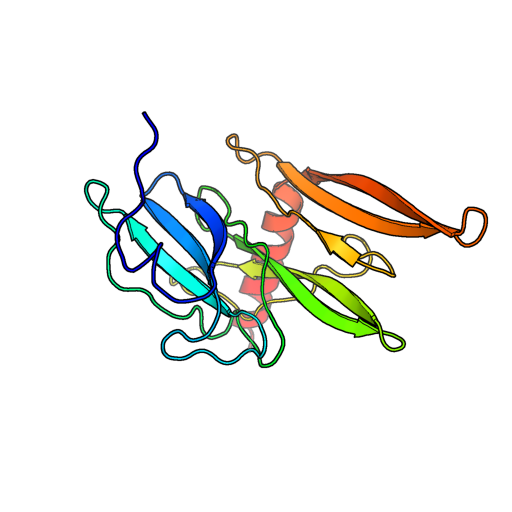 1
ATOM 914 C C . ASN A 1 118 ? 8.301 -5.131 -10.653 1.00 91.62 118 ASN A C 1
ATOM 916 O O . ASN A 1 118 ? 8.816 -6.115 -11.182 1.00 91.62 118 ASN A O 1
ATOM 920 N N . SER A 1 119 ? 8.365 -3.912 -11.180 1.00 84.06 119 SER A N 1
ATOM 921 C CA . SER A 1 119 ? 9.221 -3.599 -12.319 1.00 84.06 119 SER A CA 1
ATOM 922 C C . SER A 1 119 ? 10.648 -3.314 -11.855 1.00 84.06 119 SER A C 1
ATOM 924 O O . SER A 1 119 ? 10.921 -3.190 -10.666 1.00 84.06 119 SER A O 1
ATOM 926 N N . LEU A 1 120 ? 11.572 -3.163 -12.804 1.00 80.19 120 LEU A N 1
ATOM 927 C CA . LEU A 1 120 ? 12.920 -2.713 -12.467 1.00 80.19 120 LEU A CA 1
ATOM 928 C C . LEU A 1 120 ? 12.964 -1.248 -12.010 1.00 80.19 120 LEU A C 1
ATOM 930 O O . LEU A 1 120 ? 13.966 -0.876 -11.408 1.00 80.19 120 LEU A O 1
ATOM 934 N N . ASP A 1 121 ? 11.952 -0.428 -12.286 1.00 85.06 121 ASP A N 1
ATOM 935 C CA . ASP A 1 121 ? 11.989 0.991 -11.929 1.00 85.06 121 ASP A CA 1
ATOM 936 C C . ASP A 1 121 ? 11.037 1.289 -10.774 1.00 85.06 121 ASP A C 1
ATOM 938 O O . ASP A 1 121 ? 11.493 1.351 -9.639 1.00 85.06 121 ASP A O 1
ATOM 942 N N . SER A 1 122 ? 9.734 1.453 -11.030 1.00 90.06 122 SER A N 1
ATOM 943 C CA . SER A 1 122 ? 8.808 1.828 -9.959 1.00 90.06 122 SER A CA 1
ATOM 944 C C . SER A 1 122 ? 7.380 1.353 -10.168 1.00 90.06 122 SER A C 1
ATOM 946 O O . SER A 1 122 ? 6.842 1.363 -11.279 1.00 90.06 122 SER A O 1
ATOM 948 N N . ASN A 1 123 ? 6.721 1.050 -9.055 1.00 89.62 123 ASN A N 1
ATOM 949 C CA . ASN A 1 123 ? 5.318 0.684 -8.987 1.00 89.62 123 ASN A CA 1
ATOM 950 C C . ASN A 1 123 ? 4.496 1.707 -8.198 1.00 89.62 123 ASN A C 1
ATOM 952 O O . ASN A 1 123 ? 4.926 2.200 -7.156 1.00 89.62 123 ASN A O 1
ATOM 956 N N . TYR A 1 124 ? 3.280 1.995 -8.664 1.00 90.44 124 TYR A N 1
ATOM 957 C CA . TYR A 1 124 ? 2.440 3.056 -8.106 1.00 90.44 124 TYR A CA 1
ATOM 958 C C . TYR A 1 124 ? 0.956 2.698 -8.058 1.00 90.44 124 TYR A C 1
ATOM 960 O O . TYR A 1 124 ? 0.464 1.839 -8.792 1.00 90.44 124 TYR A O 1
ATOM 968 N N . SER A 1 125 ? 0.229 3.468 -7.243 1.00 92.06 125 SER A N 1
ATOM 969 C CA . SER A 1 125 ? -1.238 3.513 -7.202 1.00 92.06 125 SER A CA 1
ATOM 970 C C . SER A 1 125 ? -1.921 2.143 -7.031 1.00 92.06 125 SER A C 1
ATOM 972 O O . SER A 1 125 ? -2.837 1.844 -7.801 1.00 92.06 125 SER A O 1
ATOM 974 N N . PRO A 1 126 ? -1.522 1.314 -6.045 1.00 96.19 126 PRO A N 1
ATOM 975 C CA . PRO A 1 126 ? -2.238 0.080 -5.753 1.00 96.19 126 PRO A CA 1
ATOM 976 C C . PRO A 1 126 ? -3.684 0.406 -5.357 1.00 96.19 126 PRO A C 1
ATOM 978 O O . PRO A 1 126 ? -3.919 1.325 -4.566 1.00 96.19 126 PRO A O 1
ATOM 981 N N . LYS A 1 127 ? -4.657 -0.315 -5.923 1.00 95.88 127 LYS A N 1
ATOM 982 C CA . LYS A 1 127 ? -6.086 -0.169 -5.610 1.00 95.88 127 LYS A CA 1
ATOM 983 C C . LYS A 1 127 ? -6.838 -1.484 -5.756 1.00 95.88 127 LYS A C 1
ATOM 985 O O . LYS A 1 127 ? -6.669 -2.195 -6.740 1.00 95.88 127 LYS A O 1
ATOM 990 N N . PHE A 1 128 ? -7.727 -1.773 -4.814 1.00 95.00 128 PHE A N 1
ATOM 991 C CA . PHE A 1 128 ? -8.681 -2.876 -4.933 1.00 95.00 128 PHE A CA 1
ATOM 992 C C . PHE A 1 128 ? -9.986 -2.420 -5.578 1.00 95.00 128 PHE A C 1
ATOM 994 O O . PHE A 1 128 ? -10.445 -1.302 -5.341 1.00 95.00 128 PHE A O 1
ATOM 1001 N N . SER A 1 129 ? -10.599 -3.292 -6.379 1.00 93.00 129 SER A N 1
ATOM 1002 C CA . SER A 1 129 ? -11.957 -3.065 -6.859 1.00 93.00 129 SER A CA 1
ATOM 1003 C C . SER A 1 129 ? -12.973 -3.212 -5.729 1.00 93.00 129 SER A C 1
ATOM 1005 O O . SER A 1 129 ? -12.850 -4.060 -4.844 1.00 93.00 129 SER A O 1
ATOM 1007 N N . ASN A 1 130 ? -14.038 -2.412 -5.795 1.00 87.62 130 ASN A N 1
ATOM 1008 C CA . ASN A 1 130 ? -15.121 -2.434 -4.806 1.00 87.62 130 ASN A CA 1
ATOM 1009 C C . ASN A 1 130 ? -15.869 -3.778 -4.753 1.00 87.62 130 ASN A C 1
ATOM 1011 O O . ASN A 1 130 ? -16.461 -4.115 -3.724 1.00 87.62 130 ASN A O 1
ATOM 1015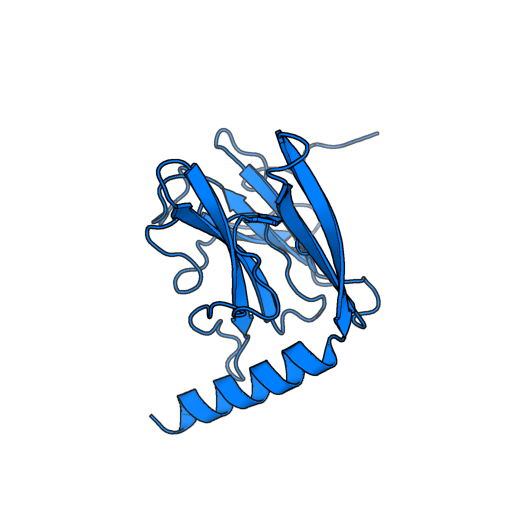 N N . ASP A 1 131 ? -15.854 -4.530 -5.859 1.00 91.00 131 ASP A N 1
ATOM 1016 C CA . ASP A 1 131 ? -16.444 -5.867 -5.966 1.00 91.00 131 ASP A CA 1
ATOM 1017 C C . ASP A 1 131 ? -15.526 -6.983 -5.433 1.00 91.00 131 ASP A C 1
ATOM 1019 O O . ASP A 1 131 ? -15.936 -8.141 -5.415 1.00 91.00 131 ASP A O 1
ATOM 1023 N N . GLY A 1 132 ? -14.303 -6.650 -4.997 1.00 89.56 132 GLY A N 1
ATOM 1024 C CA . GLY A 1 132 ? -13.354 -7.595 -4.407 1.00 89.56 132 GLY A CA 1
ATOM 1025 C C . GLY A 1 132 ? -12.794 -8.628 -5.386 1.00 89.56 132 GLY A C 1
ATOM 1026 O O . GLY A 1 132 ? -12.249 -9.635 -4.946 1.00 89.56 132 GLY A O 1
ATOM 1027 N N . LYS A 1 133 ? -12.927 -8.417 -6.701 1.00 94.38 133 LYS A N 1
ATOM 1028 C CA . LYS A 1 133 ? -12.443 -9.371 -7.713 1.00 94.38 133 LYS A CA 1
ATOM 1029 C C . LYS A 1 133 ? -11.031 -9.081 -8.194 1.00 94.38 133 LYS A C 1
ATOM 1031 O O . LYS A 1 133 ? -10.317 -10.016 -8.564 1.00 94.38 133 LYS A O 1
ATOM 1036 N N . TYR A 1 134 ? -10.630 -7.812 -8.188 1.00 96.12 134 TYR A N 1
ATOM 1037 C CA . TYR A 1 134 ? -9.402 -7.372 -8.827 1.00 96.12 134 TYR A CA 1
ATOM 1038 C C . TYR A 1 134 ? -8.589 -6.416 -7.962 1.00 96.12 134 TYR A C 1
ATOM 1040 O O . TYR A 1 134 ? -9.105 -5.606 -7.192 1.00 96.12 134 TYR A O 1
ATOM 1048 N N . PHE A 1 135 ? -7.284 -6.498 -8.153 1.00 96.69 135 PHE A N 1
ATOM 1049 C CA . PHE A 1 135 ? -6.299 -5.535 -7.704 1.00 96.69 135 PHE A CA 1
ATOM 1050 C C . PHE A 1 135 ? -5.707 -4.835 -8.920 1.00 96.69 135 PHE A C 1
ATOM 1052 O O . PHE A 1 135 ? -5.419 -5.501 -9.907 1.00 96.69 135 PHE A O 1
ATOM 1059 N N . PHE A 1 136 ? -5.493 -3.527 -8.844 1.00 96.94 136 PHE A N 1
ATOM 1060 C CA . PHE A 1 136 ? -4.921 -2.704 -9.900 1.00 96.94 136 PHE A CA 1
ATOM 1061 C C . PHE A 1 136 ? -3.668 -2.001 -9.408 1.00 96.94 136 PHE A C 1
ATOM 1063 O O . PHE A 1 136 ? -3.604 -1.576 -8.257 1.00 96.94 136 PHE A O 1
ATOM 1070 N N . PHE A 1 137 ? -2.703 -1.822 -10.302 1.00 96.62 137 PHE A N 1
ATOM 1071 C CA . PHE A 1 137 ? -1.514 -1.016 -10.048 1.00 96.62 137 PHE A CA 1
ATOM 1072 C C . PHE A 1 137 ? -0.906 -0.521 -11.361 1.00 96.62 137 PHE A C 1
ATOM 1074 O O . PHE A 1 137 ? -1.309 -0.927 -12.455 1.00 96.62 137 PHE A O 1
ATOM 1081 N N . LYS A 1 138 ? 0.075 0.371 -11.250 1.00 95.25 138 LYS A N 1
ATOM 1082 C CA . LYS A 1 138 ? 0.831 0.906 -12.382 1.00 95.25 138 LYS A CA 1
ATOM 1083 C C . LYS A 1 138 ? 2.299 0.559 -12.229 1.00 95.25 138 LYS A C 1
ATOM 1085 O O . LYS A 1 138 ? 2.822 0.645 -11.123 1.00 95.25 138 LYS A O 1
ATOM 1090 N N . GLN A 1 139 ? 2.960 0.248 -13.334 1.00 94.06 139 GLN A N 1
ATOM 1091 C CA . GLN A 1 139 ? 4.419 0.243 -13.418 1.00 94.06 139 GLN A CA 1
ATOM 1092 C C . GLN A 1 139 ? 4.864 1.423 -14.271 1.00 94.06 139 GLN A C 1
ATOM 1094 O O . GLN A 1 139 ? 4.283 1.674 -15.331 1.00 94.06 139 GLN A O 1
ATOM 1099 N N . ALA A 1 140 ? 5.896 2.123 -13.822 1.00 90.62 140 ALA A N 1
ATOM 1100 C CA . ALA A 1 140 ? 6.701 2.986 -14.663 1.00 90.62 140 ALA A CA 1
ATOM 1101 C C . ALA A 1 140 ? 7.948 2.211 -15.071 1.00 90.62 140 ALA A C 1
ATOM 1103 O O . ALA A 1 140 ? 8.575 1.579 -14.231 1.00 90.62 140 ALA A O 1
ATOM 1104 N N . THR A 1 141 ? 8.303 2.259 -16.349 1.00 88.56 141 THR A N 1
ATOM 1105 C CA . THR A 1 141 ? 9.552 1.681 -16.848 1.00 88.56 141 THR A CA 1
ATOM 1106 C C . THR A 1 141 ? 10.261 2.702 -17.715 1.00 88.56 141 THR A C 1
ATOM 1108 O O . THR A 1 141 ? 9.651 3.290 -18.612 1.00 88.56 141 THR A O 1
ATOM 1111 N N . TRP A 1 142 ? 11.537 2.939 -17.445 1.00 88.00 142 TRP A N 1
ATOM 1112 C CA . TRP A 1 142 ? 12.356 3.866 -18.201 1.00 88.00 142 TRP A CA 1
ATOM 1113 C C . TRP A 1 142 ? 12.626 3.318 -19.604 1.00 88.00 142 TRP A C 1
ATOM 1115 O O . TRP A 1 142 ? 13.146 2.216 -19.787 1.00 88.00 142 TRP A O 1
ATOM 1125 N N . ASN A 1 143 ? 12.277 4.100 -20.622 1.00 89.12 143 ASN A N 1
ATOM 1126 C CA . ASN A 1 143 ? 12.545 3.764 -22.008 1.00 89.12 143 ASN A CA 1
ATOM 1127 C C . ASN A 1 143 ? 13.778 4.526 -22.505 1.00 89.12 143 ASN A C 1
ATOM 1129 O O . ASN A 1 143 ? 13.694 5.700 -22.864 1.00 89.12 143 ASN A O 1
ATOM 1133 N N . ASN A 1 144 ? 14.909 3.823 -22.602 1.00 88.75 144 ASN A N 1
ATOM 1134 C CA . ASN A 1 144 ? 16.173 4.378 -23.102 1.00 88.75 144 ASN A CA 1
ATOM 1135 C C . ASN A 1 144 ? 16.106 4.889 -24.552 1.00 88.75 144 ASN A C 1
ATOM 1137 O O . ASN A 1 144 ? 16.940 5.695 -24.944 1.00 88.75 144 ASN A O 1
ATOM 1141 N N . LYS A 1 145 ? 15.147 4.434 -25.371 1.00 92.88 145 LYS A N 1
ATOM 1142 C CA . LYS A 1 145 ? 15.025 4.893 -26.767 1.00 92.88 145 LYS A CA 1
ATOM 1143 C C . LYS A 1 145 ? 14.350 6.257 -26.873 1.00 92.88 145 LYS A C 1
ATOM 1145 O O . LYS A 1 145 ? 14.647 7.013 -27.788 1.00 92.88 145 LYS A O 1
ATOM 1150 N N . THR A 1 146 ? 13.418 6.547 -25.969 1.00 93.44 146 THR A N 1
ATOM 1151 C CA . THR A 1 146 ? 12.599 7.769 -25.989 1.00 93.44 146 THR A CA 1
ATOM 1152 C C . THR A 1 146 ? 12.921 8.723 -24.841 1.00 93.44 146 THR A C 1
ATOM 1154 O O . THR A 1 146 ? 12.322 9.791 -24.771 1.00 93.44 146 THR A O 1
ATOM 1157 N N . ASN A 1 147 ? 13.847 8.351 -23.948 1.00 90.62 147 ASN A N 1
ATOM 1158 C CA . ASN A 1 147 ? 14.227 9.097 -22.746 1.00 90.62 147 ASN A CA 1
ATOM 1159 C C . ASN A 1 147 ? 13.022 9.551 -21.908 1.00 90.62 147 ASN A C 1
ATOM 1161 O O . ASN A 1 147 ? 12.959 10.684 -21.433 1.00 90.62 147 ASN A O 1
ATOM 1165 N N . ASN A 1 148 ? 12.041 8.664 -21.740 1.00 91.56 148 ASN A N 1
ATOM 1166 C CA . ASN A 1 148 ? 10.854 8.918 -20.930 1.00 91.56 148 ASN A CA 1
ATOM 1167 C C . ASN A 1 148 ? 10.368 7.646 -20.220 1.00 91.56 148 ASN A C 1
ATOM 1169 O O . ASN A 1 148 ? 10.775 6.531 -20.548 1.00 91.56 148 ASN A O 1
ATOM 1173 N N . TYR A 1 149 ? 9.481 7.814 -19.238 1.00 88.69 149 TYR A N 1
ATOM 1174 C CA . TYR A 1 149 ? 8.819 6.687 -18.584 1.00 88.69 149 TYR A CA 1
ATOM 1175 C C . TYR A 1 149 ? 7.631 6.199 -19.413 1.00 88.69 149 TYR A C 1
ATOM 1177 O O . TYR A 1 149 ? 6.715 6.962 -19.724 1.00 88.69 149 TYR A O 1
ATOM 1185 N N . LYS A 1 150 ? 7.602 4.897 -19.703 1.00 91.75 150 LYS A N 1
ATOM 1186 C CA . LYS A 1 150 ? 6.397 4.197 -20.145 1.00 91.75 150 LYS A CA 1
ATOM 1187 C C . LYS A 1 150 ? 5.599 3.782 -18.914 1.00 91.75 150 LYS A C 1
ATOM 1189 O O . LYS A 1 150 ? 6.104 3.035 -18.081 1.00 91.75 150 LYS A O 1
ATOM 1194 N N . ILE A 1 151 ? 4.346 4.222 -18.829 1.00 93.19 151 ILE A N 1
ATOM 1195 C CA . ILE A 1 151 ? 3.420 3.786 -17.780 1.00 93.19 151 ILE A CA 1
ATOM 1196 C C . ILE A 1 151 ? 2.545 2.654 -18.314 1.00 93.19 151 ILE A C 1
ATOM 1198 O O . ILE A 1 151 ? 1.918 2.796 -19.362 1.00 93.19 151 ILE A O 1
ATOM 1202 N N . THR A 1 152 ? 2.478 1.545 -17.581 1.00 94.25 152 THR A N 1
ATOM 1203 C CA . THR A 1 152 ? 1.610 0.403 -17.902 1.00 94.25 152 THR A CA 1
ATOM 1204 C C . THR A 1 152 ? 0.692 0.116 -16.718 1.00 94.25 152 THR A C 1
ATOM 1206 O O . THR A 1 152 ? 1.151 0.066 -15.579 1.00 94.25 152 THR A O 1
ATOM 1209 N N . ASN A 1 153 ? -0.607 -0.042 -16.979 1.00 95.50 153 ASN A N 1
ATOM 1210 C CA . ASN A 1 153 ? -1.601 -0.384 -15.961 1.00 95.50 153 ASN A CA 1
ATOM 1211 C C . ASN A 1 153 ? -1.826 -1.898 -15.971 1.00 95.50 153 ASN A C 1
ATOM 1213 O O . ASN A 1 153 ? -2.005 -2.481 -17.039 1.00 95.50 153 ASN A O 1
ATOM 1217 N N . TYR A 1 154 ? -1.866 -2.505 -14.791 1.00 96.56 154 TYR A N 1
ATOM 1218 C CA . TYR A 1 154 ? -2.069 -3.938 -14.608 1.00 96.56 154 TYR A CA 1
ATOM 1219 C C . TYR A 1 154 ? -3.260 -4.197 -13.701 1.00 96.56 154 TYR A C 1
ATOM 1221 O O . TYR A 1 154 ? -3.607 -3.369 -12.855 1.00 96.56 154 TYR A O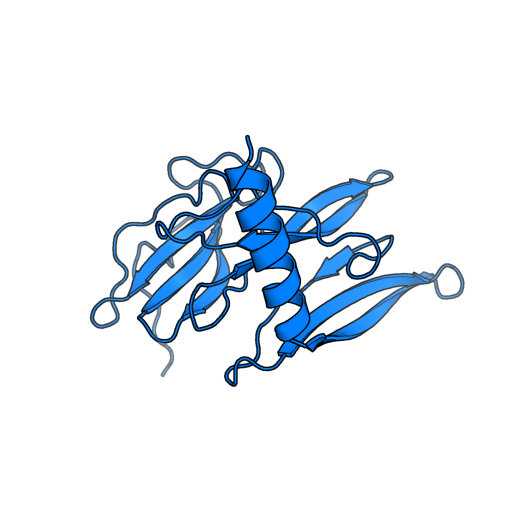 1
ATOM 1229 N N . TRP A 1 155 ? -3.850 -5.377 -13.865 1.00 96.44 155 TRP A N 1
ATOM 1230 C CA . TRP A 1 155 ? -4.826 -5.924 -12.940 1.00 96.44 155 TRP A CA 1
ATOM 1231 C C . TRP A 1 155 ? -4.483 -7.374 -12.600 1.00 96.44 155 TRP A C 1
ATOM 1233 O O . TRP A 1 155 ? -3.891 -8.086 -13.410 1.00 96.44 155 TRP A O 1
ATOM 1243 N N . VAL A 1 156 ? -4.856 -7.811 -11.402 1.00 96.25 156 VAL A N 1
ATOM 1244 C CA . VAL A 1 156 ? -4.613 -9.163 -10.885 1.00 96.25 156 VAL A CA 1
ATOM 1245 C C . VAL A 1 156 ? -5.874 -9.660 -10.193 1.00 96.25 156 VAL A C 1
ATOM 1247 O O . VAL A 1 156 ? -6.557 -8.886 -9.523 1.00 96.25 156 VAL A O 1
ATOM 1250 N N . LYS A 1 157 ? -6.207 -10.945 -10.354 1.00 96.62 157 LYS A N 1
ATOM 1251 C CA . LYS A 1 157 ? -7.330 -11.560 -9.632 1.00 96.62 157 LYS A CA 1
ATOM 1252 C C . LYS A 1 157 ? -7.021 -11.641 -8.142 1.00 96.62 157 LYS A C 1
ATOM 1254 O O . LYS A 1 157 ? -5.931 -12.048 -7.753 1.00 96.62 157 LYS A O 1
ATOM 1259 N N . ILE A 1 158 ? -8.014 -11.347 -7.311 1.00 95.25 158 ILE A N 1
ATOM 1260 C CA . ILE A 1 158 ? -7.873 -11.414 -5.852 1.00 95.25 158 ILE A CA 1
ATOM 1261 C C . ILE A 1 158 ? -7.586 -12.831 -5.344 1.00 95.25 158 ILE A C 1
ATOM 1263 O O . ILE A 1 158 ? -6.894 -12.975 -4.341 1.00 95.25 158 ILE A O 1
ATOM 1267 N N . SER A 1 159 ? -8.008 -13.873 -6.068 1.00 95.12 159 SER A N 1
ATOM 1268 C CA . SER A 1 159 ? -7.679 -15.265 -5.728 1.00 95.12 159 SER A CA 1
ATOM 1269 C C . SER A 1 159 ? -6.173 -15.499 -5.564 1.00 95.12 159 SER A C 1
ATOM 1271 O O . SER A 1 159 ? -5.780 -16.235 -4.671 1.00 95.12 159 SER A O 1
ATOM 1273 N N . TYR A 1 160 ? -5.330 -14.796 -6.329 1.00 94.69 160 TYR A N 1
ATOM 1274 C CA . TYR A 1 160 ? -3.875 -14.876 -6.179 1.00 94.69 160 TYR A CA 1
ATOM 1275 C C . TYR A 1 160 ? -3.404 -14.400 -4.794 1.00 94.69 160 TYR A C 1
ATOM 1277 O O . TYR A 1 160 ? -2.581 -15.043 -4.148 1.00 94.69 160 TYR A O 1
ATOM 1285 N N . PHE A 1 161 ? -3.951 -13.281 -4.309 1.00 94.62 161 PHE A N 1
ATOM 1286 C CA . PHE A 1 161 ? -3.630 -12.769 -2.975 1.00 94.62 161 PHE A CA 1
ATOM 1287 C C . PHE A 1 161 ? -4.139 -13.702 -1.874 1.00 94.62 161 PHE A C 1
ATOM 1289 O O . PHE A 1 161 ? -3.480 -13.842 -0.849 1.00 94.62 161 PHE A O 1
ATOM 1296 N N . MET A 1 162 ? -5.277 -14.363 -2.091 1.00 94.31 162 MET A N 1
ATOM 1297 C CA . MET A 1 162 ? -5.825 -15.340 -1.145 1.00 94.31 162 MET A CA 1
ATOM 1298 C C . MET A 1 162 ? -4.953 -16.597 -1.050 1.00 94.31 162 MET A C 1
ATOM 1300 O O . MET A 1 162 ? -4.610 -17.018 0.048 1.00 94.31 162 MET A O 1
ATOM 1304 N N . GLU A 1 163 ? -4.508 -17.144 -2.182 1.00 94.88 163 GLU A N 1
ATOM 1305 C CA . GLU A 1 163 ? -3.577 -18.281 -2.204 1.00 94.88 163 GLU A CA 1
ATOM 1306 C C . GLU A 1 163 ? -2.255 -17.940 -1.497 1.00 94.88 163 GLU A C 1
ATOM 1308 O O . GLU A 1 163 ? -1.745 -18.715 -0.683 1.00 94.88 163 GLU A O 1
ATOM 1313 N N . MET A 1 164 ? -1.723 -16.742 -1.753 1.00 94.31 164 MET A N 1
ATOM 1314 C CA . MET A 1 164 ? -0.514 -16.248 -1.098 1.00 94.31 164 MET A CA 1
ATOM 1315 C C . MET A 1 164 ? -0.717 -16.052 0.413 1.00 94.31 164 MET A C 1
ATOM 1317 O O . MET A 1 164 ? 0.157 -16.421 1.197 1.00 94.31 164 MET A O 1
ATOM 1321 N N . ARG A 1 165 ? -1.874 -15.530 0.838 1.00 94.38 165 ARG A N 1
ATOM 1322 C CA . ARG A 1 165 ? -2.243 -15.402 2.256 1.00 94.38 165 ARG A CA 1
ATOM 1323 C C . ARG A 1 165 ? -2.196 -16.747 2.966 1.00 94.38 165 ARG A C 1
ATOM 1325 O O . ARG A 1 165 ? -1.559 -16.861 4.013 1.00 94.38 165 ARG A O 1
ATOM 1332 N N . ASP A 1 166 ? -2.865 -17.748 2.404 1.00 93.75 166 ASP A N 1
ATOM 1333 C CA . ASP A 1 166 ? -2.965 -19.076 3.006 1.00 93.75 166 ASP A CA 1
ATOM 1334 C C . ASP A 1 166 ? -1.591 -19.739 3.112 1.00 93.75 166 ASP A C 1
ATOM 1336 O O . ASP A 1 166 ? -1.265 -20.347 4.136 1.00 93.75 166 ASP A O 1
ATOM 1340 N N . PHE A 1 167 ? -0.750 -19.560 2.088 1.00 93.38 167 PHE A N 1
ATOM 1341 C CA . PHE A 1 167 ? 0.638 -20.003 2.123 1.00 93.38 167 PHE A CA 1
ATOM 1342 C C . PHE A 1 167 ? 1.409 -19.359 3.284 1.00 93.38 167 PHE A C 1
ATOM 1344 O O . PHE A 1 167 ? 1.999 -20.076 4.089 1.00 93.38 167 PHE A O 1
ATOM 1351 N N . VAL A 1 168 ? 1.363 -18.030 3.407 1.00 91.44 168 VAL A N 1
ATOM 1352 C CA . VAL A 1 168 ? 2.103 -17.268 4.427 1.00 91.44 168 VAL A CA 1
ATOM 1353 C C . VAL A 1 168 ? 1.641 -17.608 5.841 1.00 91.44 168 VAL A C 1
ATOM 1355 O O . VAL A 1 168 ? 2.468 -17.869 6.712 1.00 91.44 168 VAL A O 1
ATOM 1358 N N . ILE A 1 169 ? 0.326 -17.623 6.079 1.00 90.88 169 ILE A N 1
ATOM 1359 C CA . ILE A 1 169 ? -0.235 -17.923 7.404 1.00 90.88 169 ILE A CA 1
ATOM 1360 C C . ILE A 1 169 ? 0.163 -19.332 7.842 1.00 90.88 169 ILE A C 1
ATOM 1362 O O . ILE A 1 169 ? 0.503 -19.537 9.005 1.00 90.88 1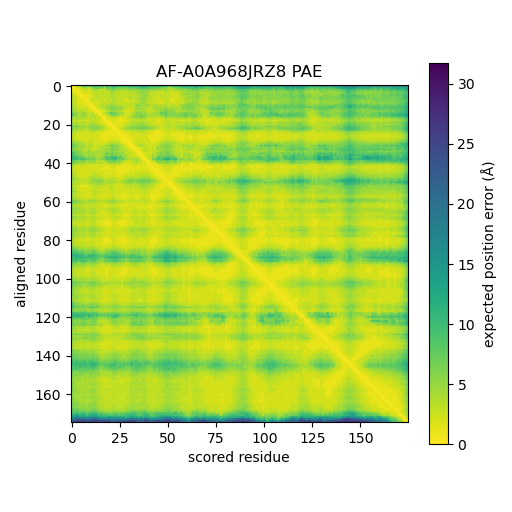69 ILE A O 1
ATOM 1366 N N . ARG A 1 170 ? 0.143 -20.302 6.920 1.00 90.81 170 ARG A N 1
ATOM 1367 C CA . ARG A 1 170 ? 0.574 -21.670 7.213 1.00 90.81 170 ARG A CA 1
ATOM 1368 C C . ARG A 1 170 ? 2.066 -21.732 7.535 1.00 90.81 170 ARG A C 1
ATOM 1370 O O . ARG A 1 170 ? 2.420 -22.365 8.524 1.00 90.81 170 ARG A O 1
ATOM 1377 N N . SER A 1 171 ? 2.922 -21.079 6.750 1.00 87.69 171 SER A N 1
ATOM 1378 C CA . SER A 1 171 ? 4.374 -21.088 6.979 1.00 87.69 171 SER A CA 1
ATOM 1379 C C . SER A 1 171 ? 4.746 -20.517 8.351 1.00 87.69 171 SER A C 1
ATOM 1381 O O . SER A 1 171 ? 5.540 -21.121 9.059 1.00 87.69 171 SER A O 1
ATOM 1383 N N . ASN A 1 172 ? 4.083 -19.441 8.785 1.00 82.19 172 ASN A N 1
ATOM 1384 C CA . ASN A 1 172 ? 4.324 -18.826 10.097 1.00 82.19 172 ASN A CA 1
ATOM 1385 C C . ASN A 1 172 ? 3.759 -19.628 11.285 1.00 82.19 172 ASN A C 1
ATOM 1387 O O . ASN A 1 172 ? 3.999 -19.260 12.427 1.00 82.19 172 ASN A O 1
ATOM 1391 N N . SER A 1 173 ? 2.950 -20.666 11.042 1.00 75.12 173 SER A N 1
ATOM 1392 C CA . SER A 1 173 ? 2.377 -21.514 12.104 1.00 75.12 173 SER A CA 1
ATOM 1393 C C . SER A 1 173 ? 3.211 -22.760 12.419 1.00 75.12 173 SER A C 1
ATOM 1395 O O . SER A 1 173 ? 2.832 -23.539 13.290 1.00 75.12 173 SER A O 1
ATOM 1397 N N . ILE A 1 174 ? 4.297 -22.970 11.670 1.00 67.44 174 ILE A N 1
ATOM 1398 C CA . ILE A 1 174 ? 5.197 -24.128 11.783 1.00 67.44 174 ILE A CA 1
ATOM 1399 C C . ILE A 1 174 ? 6.524 -23.737 12.474 1.00 67.44 174 ILE A C 1
ATOM 1401 O O . ILE A 1 174 ? 7.293 -24.619 12.850 1.00 67.44 174 ILE A O 1
ATOM 1405 N N . GLU A 1 175 ? 6.769 -22.437 12.670 1.00 52.97 175 GLU A N 1
ATOM 1406 C CA . GLU A 1 175 ? 7.869 -21.876 13.476 1.00 52.97 175 GLU A CA 1
ATOM 1407 C C . GLU A 1 175 ? 7.447 -21.672 14.937 1.00 52.97 175 GLU A C 1
ATOM 1409 O O . GLU A 1 175 ? 8.294 -21.925 15.824 1.00 52.97 175 GLU A O 1
#

Foldseek 3Di:
DDDDQDPPQPDPWDWAAWEAAPQQKIKTWTPDDPPDQADGIFIWIWGQDPSHTDDIDTLPLQDHNWHWHQKYAQNVNQKIKTWTWDDDPNDIAIFIWMWGQEPVRHTDRIDTPDDVRADPGYKHNWYADPVRFKIKIWDWDQDPVVRGTDIDIDIDGNVVVVVVSVVVNVVVVVD

Mean predicted aligned error: 4.23 Å

Nearest PDB structures (foldseek):
  9exg-assembly1_A  TM=4.450E-01  e=1.198E-02  Saccharomyces cerevisiae S288C
  9exf-assembly4_D  TM=4.066E-01  e=2.388E-02  Saccharomyces cerevisiae S288C
  5ods-assembly1_A  TM=4.002E-01  e=2.388E-02  Mus musculus
  5ods-assembly3_C  TM=4.040E-01  e=4.515E-02  Mus musculus
  7pi2-assembly3_G  TM=4.706E-01  e=1.305E-01  Plasmodium falciparum 3D7

Solvent-accessible surface area (backbone atoms only — not comparable to full-atom values): 9625 Å² total; per-residue (Å²): 137,90,78,83,63,49,58,68,71,59,55,96,59,55,68,45,49,70,26,65,33,88,85,32,41,35,37,31,14,31,31,95,52,77,86,63,63,22,81,68,13,24,42,32,36,33,38,43,59,96,82,40,47,45,77,77,40,58,54,58,62,65,46,46,67,45,26,28,34,42,33,22,45,36,69,83,60,53,36,37,35,29,25,37,48,44,82,53,97,93,36,88,26,26,37,46,32,38,27,34,42,47,97,87,70,46,72,39,68,51,39,74,62,48,75,89,72,31,54,96,46,23,35,46,70,44,40,60,44,95,84,63,53,37,36,35,35,33,34,38,40,79,35,85,90,75,77,44,71,48,77,46,80,49,76,44,58,37,66,59,58,51,56,51,41,56,51,51,55,52,59,68,71,76,114

pLDDT: mean 91.4, std 5.75, range [52.97, 97.94]

Sequence (175 aa):
MAEKIAEPISSNKYECSISFTKNGSVYFAGNGRPEGIGDQCDIYFTKLTGGKPDSVKNMGKINTSQSECSVSVSPGEEFIVFTRYFEKQGRNATDLYVSFRDKNGNWTTAQNLGPYFNSLDSNYSPKFSNDGKYFFFKQATWNNKTNNYKITNYWVKISYFMEMRDFVIRSNSIE

Secondary structure (DSSP, 8-state):
---PPPTTTS-SS-EEEEEE-TTSEEEEEESS-TT--SSS-EEEEEEEETTEE---EE-GGG--SSPEEEEEE-TTSSEEEEEEEEEETTEEEEEEEEEEB-TTSPBPPPEE--TTT--SSEEEEEEE-TTSSEEEEEEEEEETTTTEEEEEEEEEEHHHHHHHHHHHHHHTT--

Radius of gyration: 16.57 Å; Cα contacts (8 Å, |Δi|>4): 386; chains: 1; bounding box: 42×45×44 Å